Protein AF-A0AAN8WD17-F1 (afdb_monomer_lite)

Sequence (148 aa):
MPCSGIKPALLASPLAAAAPMDILKQTGACKVLGPAFYQQRIKVITFEFPPSIIYQRDAKGQLRYRYGWEVTLVEELAAIFNFTVAYIEPAPGEMWGVVLPNGSWDGIVGLLGTGEGDLSIANIFISSISGRRAYQEFTTQFALESRK

Foldseek 3Di:
DDDDDDDDDDDDDDDDDDDDDPDDDDDDDPPPPPPPLAEAEFEEEEDDDPPAWHFDADPVRDTDDIDHDQVVVVVVVCVVSVYHYDYDYFDPPQDCWDQDPVRAIGGPLNCQQVVVGDHYDYPDDDDCPSNSCNRDDDDPDPDDDDDD

Secondary structure (DSSP, 8-state):
---------------------------S------S--TT-EEEEE---BTTTBEEEE-TTS-EEEEESHHHHHHHHHHHHHT-EEEEE-PSTT-TT--B-TTS-B-HHHHHHHTTS-SEE-SS-----GGGGGGT------SS-----

Radius of gyration: 26.86 Å; chains: 1; bounding box: 76×75×46 Å

Structure (mmCIF, N/CA/C/O backbone):
data_AF-A0AAN8WD17-F1
#
_entry.id   AF-A0AAN8WD17-F1
#
loop_
_atom_site.group_PDB
_atom_site.id
_atom_site.type_symbol
_atom_site.label_atom_id
_atom_site.label_alt_id
_atom_site.label_comp_id
_atom_site.label_asym_id
_atom_site.label_entity_id
_atom_site.label_seq_id
_atom_site.pdbx_PDB_ins_code
_atom_site.Cartn_x
_atom_site.Cartn_y
_atom_site.Cartn_z
_atom_site.occupancy
_atom_site.B_iso_or_equiv
_atom_site.auth_seq_id
_atom_site.auth_comp_id
_atom_site.auth_asym_id
_atom_site.auth_atom_id
_atom_site.pdbx_PDB_model_num
ATOM 1 N N . MET A 1 1 ? -56.312 -60.764 13.238 1.00 31.52 1 MET A N 1
ATOM 2 C CA . MET A 1 1 ? -56.370 -60.608 14.709 1.00 31.52 1 MET A CA 1
ATOM 3 C C . MET A 1 1 ? -54.954 -60.729 15.252 1.00 31.52 1 MET A C 1
ATOM 5 O O . MET A 1 1 ? -54.272 -61.613 14.744 1.00 31.52 1 MET A O 1
ATOM 9 N N . PRO A 1 2 ? -54.520 -59.958 16.267 1.00 45.94 2 PRO A N 1
ATOM 10 C CA . PRO A 1 2 ? -55.102 -58.747 16.875 1.00 45.94 2 PRO A CA 1
ATOM 11 C C . PRO A 1 2 ? -54.163 -57.509 16.736 1.00 45.94 2 PRO A C 1
ATOM 13 O O . PRO A 1 2 ? -52.971 -57.673 16.515 1.00 45.94 2 PRO A O 1
ATOM 16 N N . CYS A 1 3 ? -54.717 -56.293 16.598 1.00 26.27 3 CYS A N 1
ATOM 17 C CA . CYS A 1 3 ? -54.778 -55.201 17.612 1.00 26.27 3 CYS A CA 1
ATOM 18 C C . CYS A 1 3 ? -53.465 -54.393 17.707 1.00 26.27 3 CYS A C 1
ATOM 20 O O . CYS A 1 3 ? -52.399 -54.973 17.627 1.00 26.27 3 CYS A O 1
ATOM 22 N N . SER A 1 4 ? -53.384 -53.076 17.892 1.00 39.47 4 SER A N 1
ATOM 23 C CA . SER A 1 4 ? -54.262 -51.972 18.336 1.00 39.47 4 SER A CA 1
ATOM 24 C C . SER A 1 4 ? -53.344 -50.725 18.277 1.00 39.47 4 SER A C 1
ATOM 26 O O . SER A 1 4 ? -52.171 -50.858 18.598 1.00 39.47 4 SER A O 1
ATOM 28 N N . GLY A 1 5 ? -53.702 -49.538 17.784 1.00 33.81 5 GLY A N 1
ATOM 29 C CA . GLY A 1 5 ? -54.702 -48.619 18.328 1.00 33.81 5 GLY A CA 1
ATOM 30 C C . GLY A 1 5 ? -54.061 -47.581 19.277 1.00 33.81 5 GLY A C 1
ATOM 31 O O . GLY A 1 5 ? -53.437 -47.994 20.245 1.00 33.81 5 GLY A O 1
ATOM 32 N N . ILE A 1 6 ? -54.361 -46.279 19.047 1.00 35.53 6 ILE A N 1
ATOM 33 C CA . ILE A 1 6 ? -54.504 -45.186 20.060 1.00 35.53 6 ILE A CA 1
ATOM 34 C C . ILE A 1 6 ? -53.169 -44.516 20.504 1.00 35.53 6 ILE A C 1
ATOM 36 O O . ILE A 1 6 ? -52.253 -45.220 20.889 1.00 35.53 6 ILE A O 1
ATOM 40 N N . LYS A 1 7 ? -52.929 -43.186 20.546 1.00 34.34 7 LYS A N 1
ATOM 41 C CA . LYS A 1 7 ? -53.687 -41.907 20.439 1.00 34.34 7 LYS A CA 1
ATOM 42 C C . LYS A 1 7 ? -52.683 -40.735 20.243 1.00 34.34 7 LYS A C 1
ATOM 44 O O . LYS A 1 7 ? -51.516 -40.902 20.587 1.00 34.34 7 LYS A O 1
ATOM 49 N N . PRO A 1 8 ? -53.128 -39.532 19.822 1.00 44.75 8 PRO A N 1
ATOM 50 C CA . PRO A 1 8 ? -52.355 -38.296 19.940 1.00 44.75 8 PRO A CA 1
ATOM 51 C C . PRO A 1 8 ? -52.511 -37.685 21.346 1.00 44.75 8 PRO A 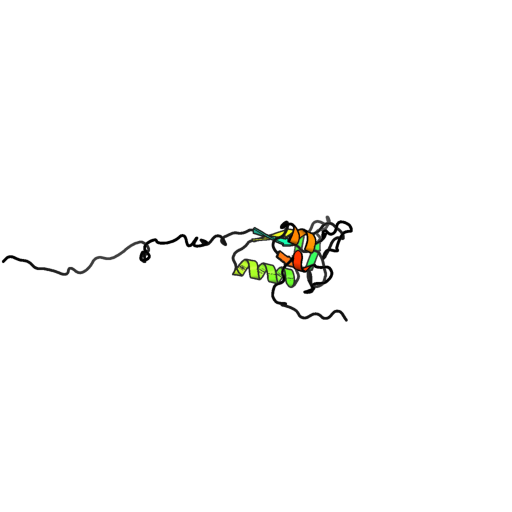C 1
ATOM 53 O O . PRO A 1 8 ? -53.606 -37.705 21.913 1.00 44.75 8 PRO A O 1
ATOM 56 N N . ALA A 1 9 ? -51.437 -37.116 21.896 1.00 39.00 9 ALA A N 1
ATOM 57 C CA . ALA A 1 9 ? -51.477 -36.312 23.116 1.00 39.00 9 ALA A CA 1
ATOM 58 C C . ALA A 1 9 ? -50.770 -34.969 22.885 1.00 39.00 9 ALA A C 1
ATOM 60 O O . ALA A 1 9 ? -49.634 -34.912 22.417 1.00 39.00 9 ALA A O 1
ATOM 61 N N . LEU A 1 10 ? -51.510 -33.906 23.185 1.00 34.31 10 LEU A N 1
ATOM 62 C CA . LEU A 1 10 ? -51.129 -32.499 23.157 1.00 34.31 10 LEU A CA 1
ATOM 63 C C . LEU A 1 10 ? -50.337 -32.115 24.430 1.00 34.31 10 LEU A C 1
ATOM 65 O O . LEU A 1 10 ? -50.668 -32.592 25.510 1.00 34.31 10 LEU A O 1
ATOM 69 N N . LEU A 1 11 ? -49.440 -31.130 24.265 1.00 35.41 11 LEU A N 1
ATOM 70 C CA . LEU A 1 11 ? -48.979 -30.096 25.222 1.00 35.41 11 LEU A CA 1
ATOM 71 C C . LEU A 1 11 ? -48.013 -30.450 26.376 1.00 35.41 11 LEU A C 1
ATOM 73 O O . LEU A 1 11 ? -48.428 -30.956 27.412 1.00 35.41 11 LEU A O 1
ATOM 77 N N . ALA A 1 12 ? -46.769 -29.955 26.255 1.00 31.88 12 ALA A N 1
ATOM 78 C CA . ALA A 1 12 ? -46.108 -29.062 27.229 1.00 31.88 12 ALA A CA 1
ATOM 79 C C . ALA A 1 12 ? -44.824 -28.431 26.617 1.00 31.88 12 ALA A C 1
ATOM 81 O O . ALA A 1 12 ? -43.937 -29.147 26.164 1.00 31.88 12 ALA A O 1
ATOM 82 N N . SER A 1 13 ? -44.744 -27.095 26.570 1.00 35.56 13 SER A N 1
ATOM 83 C CA . SER A 1 13 ? -43.563 -26.274 26.194 1.00 35.56 13 SER A CA 1
ATOM 84 C C . SER A 1 13 ? -42.535 -26.184 27.349 1.00 35.56 13 SER A C 1
ATOM 86 O O . SER A 1 13 ? -42.852 -26.667 28.435 1.00 35.56 13 SER A O 1
ATOM 88 N N . PRO A 1 14 ? -41.435 -25.396 27.270 1.00 52.84 14 PRO A N 1
ATOM 89 C CA . PRO A 1 14 ? -40.549 -24.995 26.164 1.00 52.84 14 PRO A CA 1
ATOM 90 C C . PRO A 1 14 ? -39.077 -25.404 26.467 1.00 52.84 14 PRO A C 1
ATOM 92 O O . PRO A 1 14 ? -38.805 -26.027 27.487 1.00 52.84 14 PRO A O 1
ATOM 95 N N . LEU A 1 15 ? -38.136 -24.945 25.628 1.00 32.88 15 LEU A N 1
ATOM 96 C CA . LEU A 1 15 ? -36.710 -24.683 25.913 1.00 32.88 15 LEU A CA 1
ATOM 97 C C . LEU A 1 15 ? -35.708 -25.553 25.132 1.00 32.88 15 LEU A C 1
ATOM 99 O O . LEU A 1 15 ? -35.645 -26.767 25.268 1.00 32.88 15 LEU A O 1
ATOM 103 N N . ALA A 1 16 ? -34.844 -24.818 24.429 1.00 32.78 16 ALA A N 1
ATOM 104 C CA . ALA A 1 16 ? -33.513 -25.178 23.960 1.00 32.78 16 ALA A CA 1
ATOM 105 C C . ALA A 1 16 ? -33.357 -25.992 22.661 1.00 32.78 16 ALA A C 1
ATOM 107 O O . ALA A 1 16 ? -33.915 -27.061 22.463 1.00 32.78 16 ALA A O 1
ATOM 108 N N . ALA A 1 17 ? -32.414 -25.460 21.877 1.00 34.88 17 ALA A N 1
ATOM 109 C CA . ALA A 1 17 ? -31.450 -26.173 21.049 1.00 34.88 17 ALA A CA 1
ATOM 110 C C . ALA A 1 17 ? -31.891 -26.643 19.650 1.00 34.88 17 ALA A C 1
ATOM 112 O O . ALA A 1 17 ? -32.522 -27.669 19.461 1.00 34.88 17 ALA A O 1
ATOM 113 N N . ALA A 1 18 ? -31.419 -25.856 18.678 1.00 39.31 18 ALA A N 1
ATOM 114 C CA . ALA A 1 18 ? -30.514 -26.282 17.610 1.00 39.31 18 ALA A CA 1
ATOM 115 C C . ALA A 1 18 ? -30.910 -27.464 16.696 1.00 39.31 18 ALA A C 1
ATOM 117 O O . ALA A 1 18 ? -30.886 -28.619 17.099 1.00 39.31 18 ALA A O 1
ATOM 118 N N . ALA A 1 19 ? -31.035 -27.100 15.410 1.00 42.50 19 ALA A N 1
ATOM 119 C CA . ALA A 1 19 ? -30.913 -27.899 14.183 1.00 42.50 19 ALA A CA 1
ATOM 120 C C . ALA A 1 19 ? -31.968 -28.998 13.941 1.00 42.50 19 ALA A C 1
ATOM 122 O O . ALA A 1 19 ? -32.349 -29.744 14.836 1.00 42.50 19 ALA A O 1
ATOM 123 N N . PRO A 1 20 ? -32.431 -29.127 12.684 1.00 44.81 20 PRO A N 1
ATOM 124 C CA . PRO A 1 20 ? -31.822 -30.184 11.871 1.00 44.81 20 PRO A CA 1
ATOM 125 C C . PRO A 1 20 ? -31.715 -29.828 10.380 1.00 44.81 20 PRO A C 1
ATOM 127 O O . PRO A 1 20 ? -32.574 -29.140 9.850 1.00 44.81 20 PRO A O 1
ATOM 130 N N . MET A 1 21 ? -30.697 -30.356 9.697 1.00 36.28 21 MET A N 1
ATOM 131 C CA . MET A 1 21 ? -30.831 -30.958 8.360 1.00 36.28 21 MET A CA 1
ATOM 132 C C . MET A 1 21 ? -29.559 -31.764 8.057 1.00 36.28 21 MET A C 1
ATOM 134 O O . MET A 1 21 ? -28.695 -31.349 7.291 1.00 36.28 21 MET A O 1
ATOM 138 N N . ASP A 1 22 ? -29.469 -32.946 8.669 1.00 42.34 22 ASP A N 1
ATOM 139 C CA . ASP A 1 22 ? -2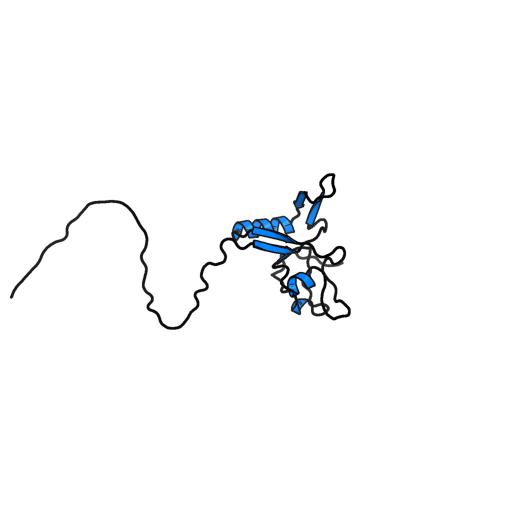8.620 -34.037 8.189 1.00 42.34 22 ASP A CA 1
ATOM 140 C C . ASP A 1 22 ? -29.392 -34.829 7.131 1.00 42.34 22 ASP A C 1
ATOM 142 O O . ASP A 1 22 ? -30.095 -35.790 7.439 1.00 42.34 22 ASP A O 1
ATOM 146 N N . ILE A 1 23 ? -29.265 -34.432 5.866 1.00 43.00 23 ILE A N 1
ATOM 147 C CA . ILE A 1 23 ? -29.449 -35.343 4.732 1.00 43.00 23 ILE A CA 1
ATOM 148 C C . ILE A 1 23 ? -28.444 -34.947 3.661 1.00 43.00 23 ILE A C 1
ATOM 150 O O . ILE A 1 23 ? -28.805 -34.218 2.753 1.00 43.00 23 ILE A O 1
ATOM 154 N N . LEU A 1 24 ? -27.214 -35.457 3.735 1.00 38.50 24 LEU A N 1
ATOM 155 C CA . LEU A 1 24 ? -26.476 -35.921 2.555 1.00 38.50 24 LEU A CA 1
ATOM 156 C C . LEU A 1 24 ? -25.483 -37.009 2.986 1.00 38.50 24 LEU A C 1
ATOM 158 O O . LEU A 1 24 ? -24.482 -36.759 3.654 1.00 38.50 24 LEU A O 1
ATOM 162 N N . LYS A 1 25 ? -25.799 -38.247 2.595 1.00 37.84 25 LYS A N 1
ATOM 163 C CA . LYS A 1 25 ? -24.913 -39.405 2.706 1.00 37.84 25 LYS A CA 1
ATOM 164 C C . LYS A 1 25 ? -23.664 -39.189 1.847 1.00 37.84 25 LYS A C 1
ATOM 166 O O . LYS A 1 25 ? -23.743 -38.755 0.703 1.00 37.84 25 LYS A O 1
ATOM 171 N N . GLN A 1 26 ? -22.534 -39.549 2.441 1.00 45.91 26 GLN A N 1
ATOM 172 C CA . GLN A 1 26 ? -21.191 -39.624 1.878 1.00 45.91 26 GLN A CA 1
ATOM 173 C C . GLN A 1 26 ? -21.137 -40.358 0.530 1.00 45.91 26 GLN A C 1
ATOM 175 O O . GLN A 1 26 ? -21.453 -41.542 0.485 1.00 45.91 26 GLN A O 1
ATOM 180 N N . THR A 1 27 ? -20.595 -39.709 -0.505 1.00 42.72 27 THR A N 1
ATOM 181 C CA . THR A 1 27 ? -19.746 -40.350 -1.529 1.00 42.72 27 THR A CA 1
ATOM 182 C C . THR A 1 27 ? -18.868 -39.300 -2.212 1.00 42.72 27 THR A C 1
ATOM 184 O O . THR A 1 27 ? -19.390 -38.359 -2.801 1.00 42.72 27 THR A O 1
ATOM 187 N N . GLY A 1 28 ? -17.548 -39.509 -2.180 1.00 37.59 28 GLY A N 1
ATOM 188 C CA . GLY A 1 28 ? -16.562 -38.792 -2.996 1.00 37.59 28 GLY A CA 1
ATOM 189 C C . GLY A 1 28 ? -16.094 -37.474 -2.383 1.00 37.59 28 GLY A C 1
ATOM 190 O O . GLY A 1 28 ? -16.876 -36.550 -2.213 1.00 37.59 28 GLY A O 1
ATOM 191 N N . ALA A 1 29 ? -14.809 -37.402 -2.039 1.00 47.03 29 ALA A N 1
ATOM 192 C CA . ALA A 1 29 ? -14.128 -36.272 -1.414 1.00 47.03 29 ALA A CA 1
ATOM 193 C C . ALA A 1 29 ? -14.349 -34.922 -2.133 1.00 47.03 29 ALA A C 1
ATOM 195 O O . ALA A 1 29 ? -13.505 -34.447 -2.887 1.00 47.03 29 ALA A O 1
ATOM 196 N N . CYS A 1 30 ? -15.461 -34.255 -1.835 1.00 37.16 30 CYS A N 1
ATOM 197 C CA . CYS A 1 30 ? -15.561 -32.812 -1.917 1.00 37.16 30 CYS A CA 1
ATOM 198 C C . CYS A 1 30 ? -14.964 -32.294 -0.612 1.00 37.16 30 CYS A C 1
ATOM 200 O O . CYS A 1 30 ? -15.576 -32.404 0.452 1.00 37.16 30 CYS A O 1
ATOM 202 N N . LYS A 1 31 ? -13.730 -31.788 -0.669 1.00 42.97 31 LYS A N 1
ATOM 203 C CA . LYS A 1 31 ? -13.199 -30.955 0.406 1.00 42.97 31 LYS A CA 1
ATOM 204 C C . LYS A 1 31 ? -14.075 -29.707 0.421 1.00 42.97 31 LYS A C 1
ATOM 206 O O . LYS A 1 31 ? -13.804 -28.756 -0.303 1.00 42.97 31 LYS A O 1
ATOM 211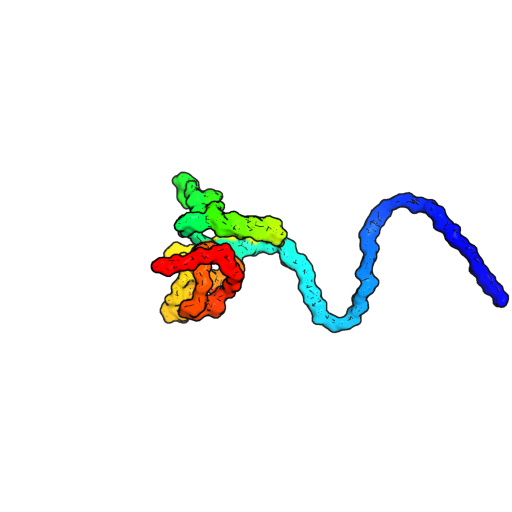 N N . VAL A 1 32 ? -15.161 -29.752 1.190 1.00 48.72 32 VAL A N 1
ATOM 212 C CA . VAL A 1 32 ? -15.905 -28.563 1.585 1.00 48.72 32 VAL A CA 1
ATOM 213 C C . VAL A 1 32 ? -14.857 -27.682 2.245 1.00 48.72 32 VAL A C 1
ATOM 215 O O . VAL A 1 32 ? -14.362 -28.003 3.326 1.00 48.72 32 VAL A O 1
ATOM 218 N N . LEU A 1 33 ? -14.409 -26.652 1.528 1.00 50.34 33 LEU A N 1
ATOM 219 C CA . LEU A 1 33 ? -13.601 -25.592 2.104 1.00 50.34 33 LEU A CA 1
ATOM 220 C C . LEU A 1 33 ? -14.48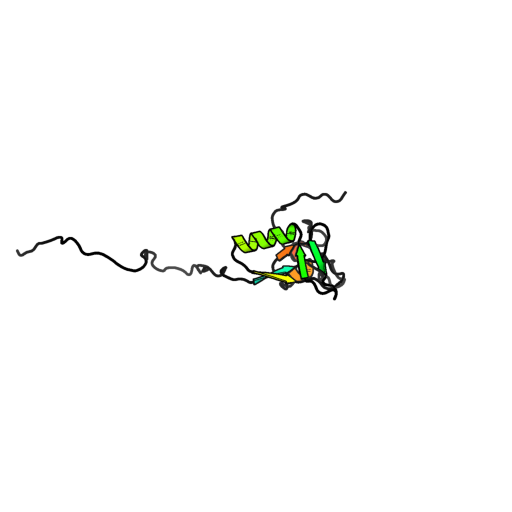9 -24.981 3.186 1.00 50.34 33 LEU A C 1
ATOM 222 O O . LEU A 1 33 ? -15.407 -24.220 2.894 1.00 50.34 33 LEU A O 1
ATOM 226 N N . GLY A 1 34 ? -14.296 -25.441 4.422 1.00 45.34 34 GLY A N 1
ATOM 227 C CA . GLY A 1 34 ? -14.986 -24.912 5.587 1.00 45.34 34 GLY A CA 1
ATOM 228 C C . GLY A 1 34 ? -14.733 -23.408 5.720 1.00 45.34 34 GLY A C 1
ATOM 229 O O . GLY A 1 34 ? -13.834 -22.868 5.067 1.00 45.34 34 GLY A O 1
ATOM 230 N N . PRO A 1 35 ? -15.505 -22.710 6.563 1.00 50.09 35 PRO A N 1
ATOM 231 C CA . PRO A 1 35 ? -15.419 -21.265 6.700 1.00 50.09 35 PRO A CA 1
ATOM 232 C C . PRO A 1 35 ? -14.127 -20.891 7.441 1.00 50.09 35 PRO A C 1
ATOM 234 O O . PRO A 1 35 ? -14.124 -20.693 8.649 1.00 50.09 35 PRO A O 1
ATOM 237 N N . ALA A 1 36 ? -13.010 -20.820 6.721 1.00 51.44 36 ALA A N 1
ATOM 238 C CA . ALA A 1 36 ? -11.704 -20.445 7.265 1.00 51.44 36 ALA A CA 1
ATOM 239 C C . ALA A 1 36 ? -11.374 -18.958 7.047 1.00 51.44 36 ALA A C 1
ATOM 241 O O . ALA A 1 36 ? -10.252 -18.539 7.295 1.00 51.44 36 ALA A O 1
ATOM 242 N N . PHE A 1 37 ? -12.341 -18.156 6.587 1.00 51.69 37 PHE A N 1
ATOM 243 C CA . PHE A 1 37 ? -12.168 -16.709 6.412 1.00 51.69 37 PHE A CA 1
ATOM 244 C C . PHE A 1 37 ? -12.422 -15.909 7.701 1.00 51.69 37 PHE A C 1
ATOM 246 O O . PHE A 1 37 ? -12.302 -14.688 7.715 1.00 51.69 37 PHE A O 1
ATOM 253 N N . TYR A 1 38 ? -12.785 -16.576 8.800 1.00 48.50 38 TYR A N 1
ATOM 254 C CA . TYR A 1 38 ? -13.012 -15.908 10.076 1.00 48.50 38 TYR A CA 1
ATOM 255 C C . TYR A 1 38 ? -11.661 -15.586 10.739 1.00 48.50 38 TYR A C 1
ATOM 257 O O . TYR A 1 38 ? -10.936 -16.492 11.139 1.00 48.50 38 TYR A O 1
ATOM 265 N N . GLN A 1 39 ? -11.350 -14.286 10.851 1.00 60.25 39 GLN A N 1
ATOM 266 C CA . GLN A 1 39 ? -10.167 -13.704 11.516 1.00 60.25 39 GLN A CA 1
ATOM 267 C C . GLN A 1 39 ? -8.811 -13.880 10.809 1.00 60.25 39 GLN A C 1
ATOM 269 O O . GLN A 1 39 ? -7.779 -14.042 11.462 1.00 60.25 39 GLN A O 1
ATOM 274 N N . GLN A 1 40 ? -8.763 -13.766 9.479 1.00 82.38 40 GLN A N 1
ATOM 275 C CA . GLN A 1 40 ? -7.474 -13.666 8.791 1.00 82.38 40 GLN A CA 1
ATOM 276 C C . GLN A 1 40 ? -6.874 -12.254 8.938 1.00 82.38 40 GLN A C 1
ATOM 278 O O . GLN A 1 40 ? -7.577 -11.241 8.883 1.00 82.38 40 GLN A O 1
ATOM 283 N N . ARG A 1 41 ? -5.558 -12.181 9.165 1.00 93.06 41 ARG A N 1
ATOM 284 C CA . ARG A 1 41 ? -4.793 -10.928 9.166 1.00 93.06 41 ARG A CA 1
ATOM 285 C C . ARG A 1 41 ? -4.172 -10.749 7.787 1.00 93.06 41 ARG A C 1
ATOM 287 O O . ARG A 1 41 ? -3.272 -11.501 7.434 1.00 93.06 41 ARG A O 1
ATOM 294 N N . ILE A 1 42 ? -4.672 -9.780 7.031 1.00 95.56 42 ILE A N 1
ATOM 295 C CA . ILE A 1 42 ? -4.252 -9.494 5.659 1.00 95.56 42 ILE A CA 1
ATOM 296 C C . ILE A 1 42 ? -3.132 -8.459 5.691 1.00 95.56 42 ILE A C 1
ATOM 298 O O . ILE A 1 42 ? -3.293 -7.367 6.247 1.00 95.56 42 ILE A O 1
ATOM 302 N N . LYS A 1 43 ? -1.986 -8.807 5.106 1.00 97.06 43 LYS A N 1
ATOM 303 C CA . LYS A 1 43 ? -0.833 -7.916 4.968 1.00 97.06 43 LYS A CA 1
ATOM 304 C C . LYS A 1 43 ? -1.039 -7.017 3.756 1.00 97.06 43 LYS A C 1
ATOM 306 O O . LYS A 1 43 ? -0.997 -7.482 2.618 1.00 97.06 43 LYS A O 1
ATOM 311 N N . VAL A 1 44 ? -1.264 -5.735 4.009 1.00 97.50 44 VAL A N 1
ATOM 312 C CA . VAL A 1 44 ? -1.507 -4.723 2.983 1.00 97.50 44 VAL A CA 1
ATOM 313 C C . VAL A 1 44 ? -0.232 -3.931 2.750 1.00 97.50 44 VAL A C 1
ATOM 315 O O . VAL A 1 44 ? 0.255 -3.251 3.653 1.00 97.50 44 VAL A O 1
ATOM 318 N N . ILE A 1 45 ? 0.310 -4.014 1.541 1.00 97.75 45 ILE A N 1
ATOM 319 C CA . ILE A 1 45 ? 1.491 -3.253 1.146 1.00 97.75 45 ILE A CA 1
ATOM 320 C C . ILE A 1 45 ? 1.051 -1.869 0.680 1.00 97.75 45 ILE A C 1
ATOM 322 O O . ILE A 1 45 ? 0.197 -1.745 -0.198 1.00 97.75 45 ILE A O 1
ATOM 326 N N . THR A 1 46 ? 1.649 -0.833 1.254 1.00 96.69 46 THR A N 1
ATOM 327 C CA . THR A 1 46 ? 1.382 0.562 0.896 1.00 96.69 46 THR A CA 1
ATOM 328 C C . THR A 1 46 ? 2.606 1.419 1.193 1.00 96.69 46 THR A C 1
ATOM 330 O O . THR A 1 46 ? 3.503 1.008 1.925 1.00 96.69 46 THR A O 1
ATOM 333 N N . PHE A 1 47 ? 2.644 2.630 0.653 1.00 96.00 47 PHE A N 1
ATOM 334 C CA . PHE A 1 47 ? 3.590 3.666 1.060 1.00 96.00 47 PHE A CA 1
ATOM 335 C C . PHE A 1 47 ? 2.914 5.041 1.015 1.00 96.00 47 PHE A C 1
ATOM 337 O O . PHE A 1 47 ? 1.787 5.176 0.539 1.00 96.00 47 PHE A O 1
ATOM 344 N N . GLU A 1 48 ? 3.584 6.057 1.553 1.00 95.19 48 GLU A N 1
ATOM 345 C CA . GLU A 1 48 ? 3.081 7.431 1.570 1.00 95.19 48 GLU A CA 1
ATOM 346 C C . GLU A 1 48 ? 3.061 8.021 0.151 1.00 95.19 48 GLU A C 1
ATOM 348 O O . GLU A 1 48 ? 4.107 8.206 -0.470 1.00 95.19 48 GLU A O 1
ATOM 353 N N . PHE A 1 49 ? 1.867 8.322 -0.363 1.00 94.81 49 PHE A N 1
ATOM 354 C CA . PHE A 1 49 ? 1.669 8.912 -1.686 1.00 94.81 49 PHE A CA 1
ATOM 355 C C . PHE A 1 49 ? 0.449 9.852 -1.698 1.00 94.81 49 PHE A C 1
ATOM 357 O O . PHE A 1 49 ? -0.669 9.436 -2.026 1.00 94.81 49 PHE A O 1
ATOM 364 N N . PRO A 1 50 ? 0.624 11.130 -1.315 1.00 93.31 50 PRO A N 1
ATOM 365 C CA . PRO A 1 50 ? -0.460 12.106 -1.331 1.00 93.31 50 PRO A CA 1
ATOM 366 C C . PRO A 1 50 ? -0.961 12.395 -2.761 1.00 93.31 50 PRO A C 1
ATOM 368 O O . PRO A 1 50 ? -0.144 12.502 -3.676 1.00 93.31 50 PRO A O 1
ATOM 371 N N . PRO A 1 51 ? -2.281 12.583 -2.974 1.00 90.81 51 PRO A N 1
ATOM 372 C CA . PRO A 1 51 ? -3.342 12.645 -1.963 1.00 90.81 51 PRO A CA 1
ATOM 373 C C . PRO A 1 51 ? -3.972 11.282 -1.615 1.00 90.81 51 PRO A C 1
ATOM 375 O O . PRO A 1 51 ? -4.905 11.247 -0.814 1.00 90.81 51 PRO A O 1
ATOM 378 N N . SER A 1 52 ? -3.517 10.176 -2.214 1.00 93.06 52 SER A N 1
ATOM 379 C CA . SER A 1 52 ? -4.170 8.868 -2.070 1.00 93.06 52 SER A CA 1
ATOM 380 C C . SER A 1 52 ? -3.945 8.221 -0.711 1.00 93.06 52 SER A C 1
ATOM 382 O O . SER A 1 52 ? -4.905 7.762 -0.092 1.00 93.06 52 SER A O 1
ATOM 384 N N . ILE A 1 53 ? -2.699 8.228 -0.236 1.00 96.06 53 ILE A N 1
ATOM 385 C CA . ILE A 1 53 ? -2.297 7.723 1.078 1.00 96.06 53 ILE A CA 1
ATOM 386 C C . ILE A 1 53 ? -1.406 8.769 1.738 1.00 96.06 53 ILE A C 1
ATOM 388 O O . ILE A 1 53 ? -0.362 9.145 1.208 1.00 96.06 53 ILE A O 1
ATOM 392 N N . ILE A 1 54 ? -1.813 9.233 2.911 1.00 96.00 54 ILE A N 1
ATOM 393 C CA . ILE A 1 54 ? -1.132 10.270 3.675 1.00 96.00 54 ILE A CA 1
ATOM 394 C C . ILE A 1 54 ? -0.819 9.725 5.062 1.00 96.00 54 ILE A C 1
ATOM 396 O O . ILE A 1 54 ? -1.639 9.054 5.698 1.00 96.00 54 ILE A O 1
ATOM 400 N N . TYR A 1 55 ? 0.391 9.996 5.536 1.00 95.50 55 TYR A N 1
ATOM 401 C CA . TYR A 1 55 ? 0.856 9.550 6.837 1.00 95.50 55 TYR A CA 1
ATOM 402 C C . TYR A 1 55 ? 0.900 10.728 7.799 1.00 95.50 55 TYR A C 1
ATOM 404 O O . TYR A 1 55 ? 1.562 11.731 7.539 1.00 95.50 55 TYR A O 1
ATOM 412 N N . GLN A 1 56 ? 0.252 10.604 8.958 1.00 95.25 56 GLN A N 1
ATOM 413 C CA . GLN A 1 56 ? 0.528 11.533 10.045 1.00 95.25 56 GLN A CA 1
ATOM 414 C C . GLN A 1 56 ? 1.680 11.031 10.907 1.00 95.25 56 GLN A C 1
ATOM 416 O O . GLN A 1 56 ? 1.589 10.026 11.619 1.00 95.25 56 GLN A O 1
ATOM 421 N N . ARG A 1 57 ? 2.740 11.832 10.840 1.00 94.69 57 ARG A N 1
ATOM 422 C CA . ARG A 1 57 ? 3.924 11.885 11.700 1.00 94.69 57 ARG A CA 1
ATOM 423 C C . ARG A 1 57 ? 3.599 12.247 13.153 1.00 94.69 57 ARG A C 1
ATOM 425 O O . ARG A 1 57 ? 2.927 13.261 13.329 1.00 94.69 57 ARG A O 1
ATOM 432 N N . ASP A 1 58 ? 4.086 11.561 14.186 1.00 94.88 58 ASP A N 1
ATOM 433 C CA . ASP A 1 58 ? 4.219 12.204 15.505 1.00 94.88 58 ASP A CA 1
ATOM 434 C C . ASP A 1 58 ? 5.446 13.147 15.547 1.00 94.88 58 ASP A C 1
ATOM 436 O O . ASP A 1 58 ? 6.225 13.228 14.595 1.00 94.88 58 ASP A O 1
ATOM 440 N N . ALA A 1 59 ? 5.649 13.864 16.659 1.00 94.19 59 ALA A N 1
ATOM 441 C CA . ALA A 1 59 ? 6.790 14.777 16.818 1.00 94.19 59 ALA A CA 1
ATOM 442 C C . ALA A 1 59 ? 8.167 14.075 16.798 1.00 94.19 59 ALA A C 1
ATOM 444 O O . ALA A 1 59 ? 9.188 14.733 16.626 1.00 94.19 59 ALA A O 1
ATOM 445 N N . LYS A 1 60 ? 8.206 12.750 16.982 1.00 94.50 60 LYS A N 1
ATOM 446 C CA . LYS A 1 60 ? 9.411 11.911 16.924 1.00 94.50 60 LYS A CA 1
ATOM 447 C C . LYS A 1 60 ? 9.595 11.261 15.545 1.00 94.50 60 LYS A C 1
ATOM 449 O O . LYS A 1 60 ? 10.501 10.447 15.377 1.00 94.50 60 LYS A O 1
ATOM 454 N N . GLY A 1 61 ? 8.736 11.584 14.576 1.00 90.00 61 GLY A N 1
ATOM 455 C CA . GLY A 1 61 ? 8.733 10.994 13.238 1.00 90.00 61 GLY A CA 1
ATOM 456 C C . GLY A 1 61 ? 8.143 9.581 13.170 1.00 90.00 61 GLY A C 1
ATOM 457 O O . GLY A 1 61 ? 8.204 8.952 12.114 1.00 90.00 61 GLY A O 1
ATOM 458 N N . GLN A 1 62 ? 7.560 9.071 14.258 1.00 92.19 62 GLN A N 1
ATOM 459 C CA . GLN A 1 62 ? 6.902 7.767 14.284 1.00 92.19 62 GLN A CA 1
ATOM 460 C C . GLN A 1 62 ? 5.514 7.863 13.673 1.00 92.19 62 GLN A C 1
ATOM 462 O O . GLN A 1 62 ? 4.760 8.797 13.949 1.00 92.19 62 GLN A O 1
ATOM 467 N N . LEU A 1 63 ? 5.173 6.884 12.840 1.00 92.50 63 LEU A N 1
ATOM 468 C CA . LEU A 1 63 ? 3.887 6.859 12.166 1.00 92.50 63 LEU A CA 1
ATOM 469 C C . LEU A 1 63 ? 2.749 6.677 13.173 1.00 92.50 63 LEU A C 1
ATOM 471 O O . LEU A 1 63 ? 2.651 5.638 13.824 1.00 92.50 63 LEU A O 1
ATOM 475 N N . ARG A 1 64 ? 1.876 7.681 13.264 1.00 92.94 64 ARG A N 1
ATOM 476 C CA . ARG A 1 64 ? 0.735 7.680 14.180 1.00 92.94 64 ARG A CA 1
ATOM 477 C C . ARG A 1 64 ? -0.529 7.155 13.520 1.00 92.94 64 ARG A C 1
ATOM 479 O O . ARG A 1 64 ? -1.216 6.323 14.103 1.00 92.94 64 ARG A O 1
ATOM 486 N N . TYR A 1 65 ? -0.846 7.654 12.328 1.00 92.44 65 TYR A N 1
ATOM 487 C CA . TYR A 1 65 ? -2.000 7.191 11.564 1.00 92.44 65 TYR A CA 1
ATOM 488 C C . TYR A 1 65 ? -1.764 7.286 10.060 1.00 92.44 65 TYR A C 1
ATOM 490 O O . TYR A 1 65 ? -1.007 8.134 9.586 1.00 92.44 65 TYR A O 1
ATOM 498 N N . ARG A 1 66 ? -2.434 6.401 9.320 1.00 95.19 66 ARG A N 1
ATOM 499 C CA . ARG A 1 66 ? -2.549 6.439 7.861 1.00 95.19 66 ARG A CA 1
ATOM 500 C C . ARG A 1 66 ? -3.970 6.858 7.526 1.00 95.19 66 ARG A C 1
ATOM 502 O O . ARG A 1 66 ? -4.899 6.433 8.201 1.00 95.19 66 ARG A O 1
ATOM 509 N N . TYR A 1 67 ? -4.130 7.703 6.525 1.00 95.31 67 TYR A N 1
ATOM 510 C CA . TYR A 1 67 ? -5.436 8.133 6.045 1.00 95.31 67 TYR A CA 1
ATOM 511 C C . TYR A 1 67 ? -5.363 8.428 4.553 1.00 95.31 67 TYR A C 1
ATOM 513 O O . TYR A 1 67 ? -4.280 8.519 3.9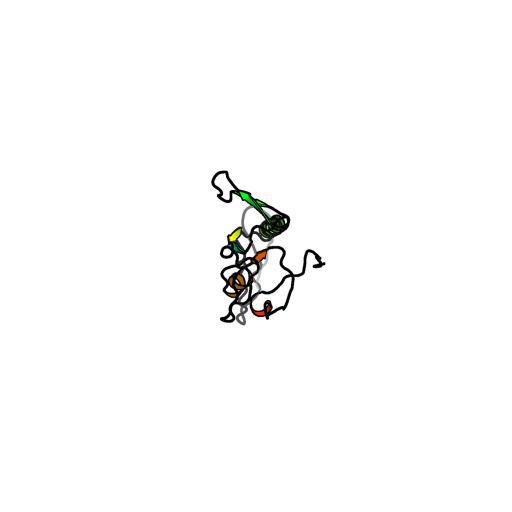81 1.00 95.31 67 TYR A O 1
ATOM 521 N N . GLY A 1 68 ? -6.521 8.570 3.925 1.00 94.88 68 GLY A N 1
ATOM 522 C CA . GLY A 1 68 ? -6.635 8.707 2.482 1.00 94.88 68 GLY A CA 1
ATOM 523 C C . GLY A 1 68 ? -7.666 7.729 1.944 1.00 94.88 68 GLY A C 1
ATOM 524 O O . GLY A 1 68 ? -8.083 6.802 2.637 1.00 94.88 68 GLY A O 1
ATOM 525 N N . TRP A 1 69 ? -8.122 7.963 0.721 1.00 94.31 69 TRP A N 1
ATOM 526 C CA . TRP A 1 69 ? -9.298 7.267 0.207 1.00 94.31 69 TRP A CA 1
ATOM 527 C C . TRP A 1 69 ? -9.030 5.774 -0.058 1.00 94.31 69 TRP A C 1
ATOM 529 O O . TRP A 1 69 ? -9.931 4.962 0.135 1.00 94.31 69 TRP A O 1
ATOM 539 N N . GLU A 1 70 ? -7.794 5.385 -0.405 1.00 95.25 70 GLU A N 1
ATOM 540 C CA . GLU A 1 70 ? -7.416 3.967 -0.540 1.00 95.25 70 GLU A CA 1
ATOM 541 C C . GLU A 1 70 ? -7.346 3.254 0.818 1.00 95.25 70 GLU A C 1
ATOM 543 O O . GLU A 1 70 ? -7.763 2.103 0.934 1.00 95.25 70 GLU A O 1
ATOM 548 N N . VAL A 1 71 ? -6.865 3.946 1.858 1.00 96.31 71 VAL A N 1
ATOM 549 C CA . VAL A 1 71 ? -6.821 3.420 3.233 1.00 96.31 71 VAL A CA 1
ATOM 550 C C . VAL A 1 71 ? -8.243 3.164 3.727 1.00 96.31 71 VAL A C 1
ATOM 552 O O . VAL A 1 71 ? -8.545 2.063 4.181 1.00 96.31 71 VAL A O 1
ATOM 555 N N . THR A 1 72 ? -9.137 4.142 3.545 1.00 95.56 72 THR A N 1
ATOM 556 C CA . THR A 1 72 ? -10.557 4.003 3.891 1.00 95.56 72 THR A CA 1
ATOM 557 C C . THR A 1 72 ? -11.209 2.855 3.125 1.00 95.56 72 THR A C 1
ATOM 559 O O . THR A 1 72 ? -11.916 2.057 3.725 1.00 95.56 72 THR A O 1
ATOM 562 N N . LEU A 1 73 ? -10.932 2.699 1.825 1.00 95.31 73 LEU A N 1
ATOM 563 C CA . LEU A 1 73 ? -11.465 1.581 1.041 1.00 95.31 73 LEU A CA 1
ATOM 564 C C . LEU A 1 73 ? -11.087 0.218 1.645 1.00 95.31 73 LEU A C 1
ATOM 566 O O . LEU A 1 73 ? -11.940 -0.658 1.766 1.00 95.31 73 LEU A O 1
ATOM 570 N N . VAL A 1 74 ? -9.826 0.031 2.039 1.00 96.06 74 VAL A N 1
ATOM 571 C CA . VAL A 1 74 ? -9.366 -1.226 2.649 1.00 96.06 74 VAL A CA 1
ATOM 572 C C . VAL A 1 74 ? -9.988 -1.449 4.026 1.00 96.06 74 VAL A C 1
ATOM 574 O O . VAL A 1 74 ? -10.342 -2.581 4.350 1.00 96.06 74 VAL A O 1
ATOM 577 N N . GLU A 1 75 ? -10.150 -0.398 4.824 1.00 95.56 75 GLU A N 1
ATOM 578 C CA . GLU A 1 75 ? -10.804 -0.475 6.134 1.00 95.56 75 GLU A CA 1
ATOM 579 C C . GLU A 1 75 ? -12.290 -0.851 6.018 1.00 95.56 75 GLU A C 1
ATOM 581 O O . GLU A 1 75 ? -12.764 -1.705 6.768 1.00 95.56 75 GLU A O 1
ATOM 586 N N . GLU A 1 76 ? -13.006 -0.308 5.032 1.00 96.38 76 GLU A N 1
ATOM 587 C CA . GLU A 1 76 ? -14.397 -0.687 4.748 1.00 96.38 76 GLU A CA 1
ATOM 588 C C . GLU A 1 76 ? -14.500 -2.142 4.270 1.00 96.38 76 GLU A C 1
ATOM 590 O O . GLU A 1 76 ? -15.357 -2.900 4.729 1.00 96.38 76 GLU A O 1
ATOM 595 N N . LEU A 1 77 ? -13.585 -2.585 3.399 1.00 94.88 77 LEU A N 1
ATOM 596 C CA . LEU A 1 77 ? -13.504 -3.994 3.002 1.00 94.88 77 LEU A CA 1
ATOM 597 C C . LEU A 1 77 ? -13.231 -4.893 4.215 1.00 94.88 77 LEU A C 1
ATOM 599 O O . LEU A 1 77 ? -13.862 -5.940 4.354 1.00 94.88 77 LEU A O 1
ATOM 603 N N . ALA A 1 78 ? -12.337 -4.479 5.112 1.00 95.19 78 ALA A N 1
ATOM 604 C CA . ALA A 1 78 ? -12.026 -5.206 6.336 1.00 95.19 78 ALA A CA 1
ATOM 605 C C . ALA A 1 78 ? -13.251 -5.339 7.251 1.00 95.19 78 ALA A C 1
ATOM 607 O O . ALA A 1 78 ? -13.492 -6.421 7.790 1.00 95.19 78 ALA A O 1
ATOM 608 N N . ALA A 1 79 ? -14.061 -4.283 7.369 1.00 94.56 79 ALA A N 1
ATOM 609 C CA . ALA A 1 79 ? -15.302 -4.294 8.136 1.00 94.56 79 ALA A CA 1
ATOM 610 C C . ALA A 1 79 ? -16.369 -5.213 7.514 1.00 94.56 79 ALA A C 1
ATOM 612 O O . ALA A 1 79 ? -16.996 -5.997 8.227 1.00 94.56 79 ALA A O 1
ATOM 613 N N . ILE A 1 80 ? -16.547 -5.163 6.190 1.00 95.19 80 ILE A N 1
ATOM 614 C CA . ILE A 1 80 ? -17.542 -5.972 5.465 1.00 95.19 80 ILE A CA 1
ATOM 615 C C . ILE A 1 80 ? -17.177 -7.461 5.492 1.00 95.19 80 ILE A C 1
ATOM 617 O O . ILE A 1 80 ? -18.035 -8.311 5.731 1.00 95.19 80 ILE A O 1
ATOM 621 N N . PHE A 1 81 ? -15.907 -7.785 5.247 1.00 92.81 81 PHE A N 1
ATOM 622 C CA . PHE A 1 81 ? -15.421 -9.164 5.149 1.00 92.81 81 PHE A CA 1
ATOM 623 C C . PHE A 1 81 ? -14.860 -9.716 6.468 1.00 92.81 81 PHE A C 1
ATOM 625 O O . PHE A 1 81 ? -14.430 -10.867 6.510 1.00 92.81 81 PHE A O 1
ATOM 632 N N . ASN A 1 82 ? -14.898 -8.927 7.547 1.00 92.62 82 ASN A N 1
ATOM 633 C CA . ASN A 1 82 ? -14.478 -9.298 8.899 1.00 92.62 82 ASN A CA 1
ATOM 634 C C . ASN A 1 82 ? -13.027 -9.826 8.985 1.00 92.62 82 ASN A C 1
ATOM 636 O O . ASN A 1 82 ? -12.756 -10.865 9.599 1.00 92.62 82 ASN A O 1
ATOM 640 N N . PHE A 1 83 ? -12.087 -9.105 8.366 1.00 94.00 83 PHE A N 1
ATOM 641 C CA . PHE A 1 83 ? -10.647 -9.369 8.473 1.00 94.00 83 PHE A CA 1
ATOM 642 C C . PHE A 1 83 ? -9.909 -8.210 9.150 1.00 94.00 83 PHE A C 1
ATOM 644 O O . PHE A 1 83 ? -10.440 -7.116 9.313 1.00 94.00 83 PHE A O 1
ATOM 651 N N . THR A 1 84 ? -8.664 -8.450 9.565 1.00 95.00 84 THR A N 1
ATOM 652 C CA . THR A 1 84 ? -7.808 -7.404 10.151 1.00 95.00 84 THR A CA 1
ATOM 653 C C . THR A 1 84 ? -6.696 -7.013 9.192 1.00 95.00 84 THR A C 1
ATOM 655 O O . THR A 1 84 ? -6.181 -7.852 8.455 1.00 95.00 84 THR A O 1
ATOM 658 N N . VAL A 1 85 ? -6.310 -5.738 9.210 1.00 95.50 85 VAL A N 1
ATOM 659 C CA . VAL A 1 85 ? -5.311 -5.183 8.292 1.00 95.50 85 VAL A CA 1
ATOM 660 C C . VAL A 1 85 ? -3.969 -5.033 9.000 1.00 95.50 85 VAL A C 1
ATOM 662 O O . VAL A 1 85 ? -3.884 -4.518 10.115 1.00 95.50 85 VAL A O 1
ATOM 665 N N . ALA A 1 86 ? -2.899 -5.469 8.343 1.00 95.94 86 ALA A N 1
ATOM 666 C CA . ALA A 1 86 ? -1.526 -5.232 8.759 1.00 95.94 86 ALA A CA 1
ATOM 667 C C . ALA A 1 86 ? -0.777 -4.506 7.647 1.00 95.94 86 ALA A C 1
ATOM 669 O O . ALA A 1 86 ? -0.485 -5.099 6.616 1.00 95.94 86 ALA A O 1
ATOM 670 N N . TYR A 1 87 ? -0.454 -3.234 7.853 1.00 95.94 87 TYR A N 1
ATOM 671 C CA . TYR A 1 87 ? 0.285 -2.478 6.850 1.00 95.94 87 TYR A CA 1
ATOM 672 C C . TYR A 1 87 ? 1.770 -2.833 6.863 1.00 95.94 87 TYR A C 1
ATOM 674 O O . TYR A 1 87 ? 2.398 -2.838 7.925 1.00 95.94 87 TYR A O 1
ATOM 682 N N . ILE A 1 88 ? 2.318 -3.078 5.679 1.00 96.06 88 ILE A N 1
ATOM 683 C CA . ILE A 1 88 ? 3.750 -3.233 5.427 1.00 96.06 88 ILE A CA 1
ATOM 684 C C . ILE A 1 88 ? 4.182 -2.244 4.348 1.00 96.06 88 ILE A C 1
ATOM 686 O O . ILE A 1 88 ? 3.382 -1.845 3.502 1.00 96.06 88 ILE A O 1
ATOM 690 N N . GLU A 1 89 ? 5.441 -1.829 4.397 1.00 95.81 89 GLU A N 1
ATOM 691 C CA . GLU A 1 89 ? 6.005 -0.873 3.446 1.00 95.81 89 GLU A CA 1
ATOM 692 C C . GLU A 1 89 ? 7.163 -1.539 2.706 1.00 95.81 89 GLU A C 1
ATOM 694 O O . GLU A 1 89 ? 7.920 -2.287 3.334 1.00 95.81 89 GLU A O 1
ATOM 699 N N . PRO A 1 90 ? 7.321 -1.286 1.396 1.00 96.62 90 PRO A N 1
ATOM 700 C CA . PRO A 1 90 ? 8.540 -1.652 0.691 1.00 96.62 90 PRO A CA 1
ATOM 701 C C . PRO A 1 90 ? 9.769 -0.975 1.296 1.00 96.62 90 PRO A C 1
ATOM 703 O O . PRO A 1 90 ? 9.648 0.001 2.046 1.00 96.62 90 PRO A O 1
ATOM 706 N N . ALA A 1 91 ? 10.966 -1.452 0.943 1.00 95.38 91 ALA A N 1
ATOM 707 C CA . ALA A 1 91 ? 12.171 -0.785 1.408 1.00 95.38 91 ALA A CA 1
ATOM 708 C C . ALA A 1 91 ? 12.212 0.671 0.889 1.00 95.38 91 ALA A C 1
ATOM 710 O O . ALA A 1 91 ? 11.645 0.980 -0.170 1.00 95.38 91 ALA A O 1
ATOM 711 N N . PRO A 1 92 ? 12.857 1.597 1.623 1.00 92.12 92 PRO A N 1
ATOM 712 C CA . PRO A 1 92 ? 12.903 3.001 1.233 1.00 92.12 92 PRO A CA 1
ATOM 713 C C . PRO A 1 92 ? 13.407 3.185 -0.205 1.00 92.12 92 PRO A C 1
ATOM 715 O O . PRO A 1 92 ? 14.530 2.812 -0.528 1.00 92.12 92 PRO A O 1
ATOM 718 N N . GLY A 1 93 ? 12.574 3.788 -1.057 1.00 91.81 93 GLY A N 1
ATOM 719 C CA . GLY A 1 93 ? 12.877 4.042 -2.470 1.00 91.81 93 GLY A CA 1
ATOM 720 C C . GLY A 1 93 ? 12.312 3.018 -3.462 1.00 91.81 93 GLY A C 1
ATOM 721 O O . GLY A 1 93 ? 12.203 3.347 -4.639 1.00 91.81 93 GLY A O 1
ATOM 722 N N . GLU A 1 94 ? 11.873 1.838 -3.014 1.00 93.38 94 GLU A N 1
ATOM 723 C CA . GLU A 1 94 ? 11.419 0.760 -3.910 1.00 93.38 94 GLU A CA 1
ATOM 724 C C . GLU A 1 94 ? 9.945 0.900 -4.359 1.00 93.38 94 GLU A C 1
ATOM 726 O O . GLU A 1 94 ? 9.540 0.300 -5.351 1.00 93.38 94 GLU A O 1
ATOM 731 N N . MET A 1 95 ? 9.139 1.740 -3.687 1.00 94.81 95 MET A N 1
ATOM 732 C CA . MET A 1 95 ? 7.778 2.183 -4.078 1.00 94.81 95 MET A CA 1
ATOM 733 C C . MET A 1 95 ? 6.937 1.119 -4.836 1.00 94.81 95 MET A C 1
ATOM 735 O O . MET A 1 95 ? 6.658 0.048 -4.299 1.00 94.81 95 MET A O 1
ATOM 739 N N . TRP A 1 96 ? 6.501 1.392 -6.078 1.00 94.56 96 TRP A N 1
ATOM 740 C CA . TRP A 1 96 ? 5.695 0.467 -6.898 1.00 94.56 96 TRP A CA 1
ATOM 741 C C . TRP A 1 96 ? 6.465 -0.750 -7.418 1.00 94.56 96 TRP A C 1
ATOM 743 O O . TRP A 1 96 ? 5.833 -1.687 -7.897 1.00 94.56 96 TRP A O 1
ATOM 753 N N . GLY A 1 97 ? 7.792 -0.726 -7.387 1.00 94.19 97 GLY A N 1
ATOM 754 C CA . GLY A 1 97 ? 8.642 -1.777 -7.923 1.00 94.19 97 GLY A CA 1
ATOM 755 C C . GLY A 1 97 ? 9.107 -1.555 -9.363 1.00 94.19 97 GLY A C 1
ATOM 756 O O . GLY A 1 97 ? 8.341 -1.134 -10.244 1.00 94.19 97 GLY A O 1
ATOM 757 N N . VAL A 1 98 ? 10.367 -1.904 -9.597 1.00 94.19 98 VAL A N 1
ATOM 758 C CA . VAL A 1 98 ? 11.084 -1.978 -10.867 1.00 94.19 98 VAL A CA 1
ATOM 759 C C . VAL A 1 98 ? 11.683 -3.376 -11.049 1.00 94.19 98 VAL A C 1
ATOM 761 O O . VAL A 1 98 ? 11.866 -4.136 -10.100 1.00 94.19 98 VAL A O 1
ATOM 764 N N . VAL A 1 99 ? 11.985 -3.732 -12.298 1.00 94.88 99 VAL A N 1
ATOM 765 C CA . VAL A 1 99 ? 12.723 -4.968 -12.582 1.00 94.88 99 VAL A CA 1
ATOM 766 C C . VAL A 1 99 ? 14.196 -4.732 -12.280 1.00 94.88 99 VAL A C 1
ATOM 768 O O . VAL A 1 99 ? 14.813 -3.822 -12.837 1.00 94.88 99 VAL A O 1
ATOM 771 N N . LEU A 1 100 ? 14.758 -5.569 -11.421 1.00 93.81 100 LEU A N 1
ATOM 772 C CA . LEU A 1 100 ? 16.170 -5.570 -11.077 1.00 93.81 100 LEU A CA 1
ATOM 773 C C . LEU A 1 100 ? 17.002 -6.301 -12.153 1.00 93.81 100 LEU A C 1
ATOM 775 O O . LEU A 1 100 ? 16.468 -7.117 -12.908 1.00 93.81 100 LEU A O 1
ATOM 779 N N . PRO A 1 101 ? 18.332 -6.085 -12.224 1.00 94.69 101 PRO A N 1
ATOM 780 C CA . PRO A 1 101 ? 19.192 -6.735 -13.224 1.00 94.69 101 PRO A CA 1
ATOM 781 C C . PRO A 1 101 ? 19.200 -8.271 -13.170 1.00 94.69 101 PRO A C 1
ATOM 783 O O . PRO A 1 101 ? 19.514 -8.925 -14.159 1.00 94.69 101 PRO A O 1
ATOM 786 N N . ASN A 1 102 ? 18.857 -8.850 -12.018 1.00 93.12 102 ASN A N 1
ATOM 787 C CA . ASN A 1 102 ? 18.714 -10.295 -11.820 1.00 93.12 102 ASN A CA 1
ATOM 788 C C . ASN A 1 102 ? 17.357 -10.846 -12.321 1.00 93.12 102 ASN A C 1
ATOM 790 O O . ASN A 1 102 ? 17.114 -12.044 -12.203 1.00 93.12 102 ASN A O 1
ATOM 794 N N . GLY A 1 103 ? 16.472 -9.990 -12.844 1.00 90.88 103 GLY A N 1
ATOM 795 C CA . GLY A 1 103 ? 15.133 -10.342 -13.313 1.00 90.88 103 GLY A CA 1
ATOM 796 C C . GLY A 1 103 ? 14.063 -10.429 -12.220 1.00 90.88 103 GLY A C 1
ATOM 797 O O . GLY A 1 103 ? 12.906 -10.686 -12.547 1.00 90.88 103 GLY A O 1
ATOM 798 N N . SER A 1 104 ? 14.403 -10.217 -10.943 1.00 92.38 104 SER A N 1
ATOM 799 C CA . SER A 1 104 ? 13.408 -10.117 -9.871 1.00 92.38 104 SER A CA 1
ATOM 800 C C . SER A 1 104 ? 12.801 -8.714 -9.804 1.00 92.38 104 SER A C 1
ATOM 802 O O . SER A 1 104 ? 13.307 -7.772 -10.412 1.00 92.38 104 SER A O 1
ATOM 804 N N . TRP A 1 105 ? 11.719 -8.572 -9.045 1.00 95.06 105 TRP A N 1
ATOM 805 C CA . TRP A 1 105 ? 11.100 -7.281 -8.755 1.00 95.06 105 TRP A CA 1
ATOM 806 C C . TRP A 1 105 ? 11.392 -6.858 -7.321 1.00 95.06 105 TRP A C 1
ATOM 808 O O . TRP A 1 105 ? 11.438 -7.707 -6.431 1.00 95.06 105 TRP A O 1
ATOM 818 N N . ASP A 1 106 ? 11.556 -5.558 -7.111 1.00 95.62 106 ASP A N 1
ATOM 819 C CA . ASP A 1 106 ? 11.509 -4.926 -5.793 1.00 95.62 106 ASP A CA 1
ATOM 820 C C . ASP A 1 106 ? 10.134 -4.267 -5.558 1.00 95.62 106 ASP A C 1
ATOM 822 O O . ASP A 1 106 ? 9.180 -4.455 -6.331 1.00 95.62 106 ASP A O 1
ATOM 826 N N . GLY A 1 107 ? 10.003 -3.508 -4.469 1.00 96.31 107 GLY A N 1
ATOM 827 C CA . GLY A 1 107 ? 8.821 -2.688 -4.232 1.00 96.31 107 GLY A CA 1
ATOM 828 C C . GLY A 1 107 ? 7.560 -3.506 -3.957 1.00 96.31 107 GLY A C 1
ATOM 829 O O . GLY A 1 107 ? 7.606 -4.656 -3.517 1.00 96.31 107 GLY A O 1
ATOM 830 N N . ILE A 1 108 ? 6.400 -2.920 -4.262 1.00 96.56 108 ILE A N 1
ATOM 831 C CA . ILE A 1 108 ? 5.106 -3.615 -4.161 1.00 96.56 108 ILE A CA 1
ATOM 832 C C . ILE A 1 108 ? 5.077 -4.893 -5.005 1.00 96.56 108 ILE A C 1
ATOM 834 O O . ILE A 1 108 ? 4.610 -5.924 -4.525 1.00 96.56 108 ILE A O 1
ATOM 838 N N . VAL A 1 109 ? 5.562 -4.837 -6.250 1.00 96.12 109 VAL A N 1
ATOM 839 C CA . VAL A 1 109 ? 5.510 -5.994 -7.161 1.00 96.12 109 VAL A CA 1
ATOM 840 C C . VAL A 1 109 ? 6.352 -7.145 -6.614 1.00 96.12 109 VAL A C 1
ATOM 842 O O . VAL A 1 109 ? 5.910 -8.291 -6.654 1.00 96.12 109 VAL A O 1
ATOM 845 N N . GLY A 1 110 ? 7.535 -6.842 -6.072 1.00 95.81 110 GLY A N 1
ATOM 846 C CA . GLY A 1 110 ? 8.394 -7.818 -5.411 1.00 95.81 110 GLY A CA 1
ATOM 847 C C . GLY A 1 110 ? 7.706 -8.467 -4.215 1.00 95.81 110 GLY A C 1
ATOM 848 O O . GLY A 1 110 ? 7.572 -9.687 -4.181 1.00 95.81 110 GLY A O 1
ATOM 849 N N . LEU A 1 111 ? 7.192 -7.654 -3.286 1.00 96.88 111 LEU A N 1
ATOM 850 C CA . LEU A 1 111 ? 6.542 -8.140 -2.064 1.00 96.88 111 LEU A CA 1
ATOM 851 C C . LEU A 1 111 ? 5.274 -8.967 -2.332 1.00 96.88 111 LEU A C 1
ATOM 853 O O . LEU A 1 111 ? 4.993 -9.913 -1.596 1.00 96.88 111 LEU A O 1
ATOM 857 N N . LEU A 1 112 ? 4.504 -8.635 -3.372 1.00 96.00 112 LEU A N 1
ATOM 858 C CA . LEU A 1 112 ? 3.372 -9.461 -3.804 1.00 96.00 112 LEU A CA 1
ATOM 859 C C . LEU A 1 112 ? 3.847 -10.771 -4.435 1.00 96.00 112 LEU A C 1
ATOM 861 O O . LEU A 1 112 ? 3.357 -11.841 -4.081 1.00 96.00 112 LEU A O 1
ATOM 865 N N . GLY A 1 113 ? 4.834 -10.699 -5.329 1.00 94.94 113 GLY A N 1
ATOM 866 C CA . GLY A 1 113 ? 5.356 -11.862 -6.040 1.00 94.94 113 GLY A CA 1
ATOM 867 C C . GLY A 1 113 ? 6.032 -12.892 -5.133 1.00 94.94 113 GLY A C 1
ATOM 868 O O . GLY A 1 113 ? 5.999 -14.083 -5.439 1.00 94.94 113 GLY A O 1
ATOM 869 N N . THR A 1 114 ? 6.618 -12.465 -4.011 1.00 94.88 114 THR A N 1
ATOM 870 C CA . THR A 1 114 ? 7.204 -13.363 -3.001 1.00 94.88 114 THR A CA 1
ATOM 871 C C . THR A 1 114 ? 6.202 -13.841 -1.944 1.00 94.88 114 THR A C 1
ATOM 873 O O . THR A 1 114 ? 6.540 -14.710 -1.140 1.00 94.88 114 THR A O 1
ATOM 876 N N . GLY A 1 115 ? 4.967 -13.320 -1.936 1.00 94.38 115 GLY A N 1
ATOM 877 C CA . GLY A 1 115 ? 3.953 -13.619 -0.915 1.00 94.38 115 GLY A CA 1
ATOM 878 C C . GLY A 1 115 ? 4.207 -12.938 0.439 1.00 94.38 115 GLY A C 1
ATOM 879 O O . GLY A 1 115 ? 3.604 -13.288 1.463 1.00 94.38 115 GLY A O 1
ATOM 880 N N . GLU A 1 116 ? 5.108 -11.956 0.482 1.00 95.69 116 GLU A N 1
ATOM 881 C CA . GLU A 1 116 ? 5.365 -11.154 1.676 1.00 95.69 116 GLU A CA 1
ATOM 882 C C . GLU A 1 116 ? 4.204 -10.209 1.998 1.00 95.69 116 GLU A C 1
ATOM 884 O O . GLU A 1 116 ? 3.944 -9.969 3.180 1.00 95.69 116 GLU A O 1
ATOM 889 N N . GLY A 1 117 ? 3.432 -9.779 0.999 1.00 95.38 117 GLY A N 1
ATOM 890 C CA . GLY A 1 117 ? 2.124 -9.150 1.182 1.00 95.38 117 GLY A CA 1
ATOM 891 C C . GLY A 1 117 ? 1.006 -9.871 0.437 1.00 95.38 117 GLY A C 1
ATOM 892 O O . GLY A 1 117 ? 1.250 -10.599 -0.520 1.00 95.38 117 GLY A O 1
ATOM 893 N N . ASP A 1 118 ? -0.224 -9.651 0.894 1.00 95.25 118 ASP A N 1
ATOM 894 C CA . ASP A 1 118 ? -1.419 -10.333 0.387 1.00 95.25 118 ASP A CA 1
ATOM 895 C C . ASP A 1 118 ? -2.262 -9.416 -0.519 1.00 95.25 118 ASP A C 1
ATOM 897 O O . ASP A 1 118 ? -2.939 -9.875 -1.436 1.00 95.25 118 ASP A O 1
ATOM 901 N N . LEU A 1 119 ? -2.234 -8.108 -0.252 1.00 95.50 119 LEU A N 1
ATOM 902 C CA . LEU A 1 119 ? -2.966 -7.070 -0.977 1.00 95.50 119 LEU A CA 1
ATOM 903 C C . LEU A 1 119 ? -2.095 -5.813 -1.060 1.00 95.50 119 LEU A C 1
ATOM 905 O O . LEU A 1 119 ? -1.278 -5.571 -0.174 1.00 95.50 119 LEU A O 1
ATOM 909 N N . SER A 1 120 ? -2.276 -4.983 -2.084 1.00 96.12 120 SER A N 1
ATOM 910 C CA . SER A 1 120 ? -1.615 -3.680 -2.156 1.00 96.12 120 SER A CA 1
ATOM 911 C C . SER A 1 120 ? -2.570 -2.558 -2.548 1.00 96.12 120 SER A C 1
ATOM 913 O O . SER A 1 120 ? -3.518 -2.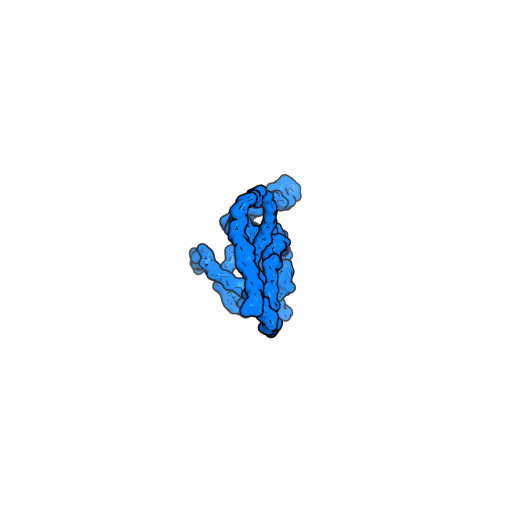757 -3.308 1.00 96.12 120 SER A O 1
ATOM 915 N N . ILE A 1 121 ? -2.293 -1.373 -2.006 1.00 96.06 121 ILE A N 1
ATOM 916 C CA . ILE A 1 121 ? -2.907 -0.093 -2.368 1.00 96.06 121 ILE A CA 1
ATOM 917 C C . ILE A 1 121 ? -1.798 0.958 -2.432 1.00 96.06 121 ILE A C 1
ATOM 919 O O . ILE A 1 121 ? -0.934 0.960 -1.560 1.00 96.06 121 ILE A O 1
ATOM 923 N N . ALA A 1 122 ? -1.763 1.784 -3.480 1.00 94.50 122 ALA A N 1
ATOM 924 C CA . ALA A 1 122 ? -0.726 2.813 -3.685 1.00 94.50 122 ALA A CA 1
ATOM 925 C C . ALA A 1 122 ? -0.902 3.563 -5.020 1.00 94.50 122 ALA A C 1
ATOM 927 O O . ALA A 1 122 ? 0.082 3.786 -5.726 1.00 94.50 122 ALA A O 1
ATOM 928 N N . ASN A 1 123 ? -2.127 3.885 -5.441 1.00 93.38 123 ASN A N 1
ATOM 929 C CA . ASN A 1 123 ? -2.403 4.403 -6.787 1.00 93.38 123 ASN A CA 1
ATOM 930 C C . ASN A 1 123 ? -1.724 3.540 -7.876 1.00 93.38 123 ASN A C 1
ATOM 932 O O . ASN A 1 123 ? -0.782 3.944 -8.568 1.00 93.38 123 ASN A O 1
ATOM 936 N N . ILE A 1 124 ? -2.139 2.275 -7.951 1.00 91.56 124 ILE A N 1
ATOM 937 C CA . ILE A 1 124 ? -1.507 1.294 -8.830 1.00 91.56 124 ILE A CA 1
ATOM 938 C C . ILE A 1 124 ? -2.246 1.248 -10.166 1.00 91.56 124 ILE A C 1
ATOM 940 O O . ILE A 1 124 ? -3.407 0.854 -10.246 1.00 91.56 124 ILE A O 1
ATOM 944 N N . PHE A 1 125 ? -1.529 1.561 -11.245 1.00 91.44 125 PHE A N 1
ATOM 945 C CA . PHE A 1 125 ? -2.038 1.394 -12.603 1.00 91.44 125 PHE A CA 1
ATOM 946 C C . PHE A 1 125 ? -2.002 -0.072 -13.043 1.00 91.44 125 PHE A C 1
ATOM 948 O O . PHE A 1 125 ? -0.974 -0.751 -12.924 1.00 91.44 125 PHE A O 1
ATOM 955 N N . ILE A 1 126 ? -3.104 -0.531 -13.643 1.00 90.94 126 ILE A N 1
ATOM 956 C CA . ILE A 1 126 ? -3.170 -1.837 -14.301 1.00 90.94 126 ILE A CA 1
ATOM 957 C C . ILE A 1 126 ? -2.240 -1.805 -15.512 1.00 90.94 126 ILE A C 1
ATOM 959 O O . ILE A 1 126 ? -2.440 -1.045 -16.457 1.00 90.94 126 ILE A O 1
ATOM 963 N N . SER A 1 127 ? -1.200 -2.632 -15.478 1.00 88.44 127 SER A N 1
ATOM 964 C CA . SER A 1 127 ? -0.180 -2.656 -16.518 1.00 88.44 127 SER A CA 1
ATOM 965 C C . SER A 1 127 ? 0.456 -4.033 -16.639 1.00 88.44 127 SER A C 1
ATOM 967 O O . SER A 1 127 ? 0.723 -4.702 -15.641 1.00 88.44 127 SER A O 1
ATOM 969 N N . SER A 1 128 ? 0.727 -4.439 -17.878 1.00 87.31 128 SER A N 1
ATOM 970 C CA . SER A 1 128 ? 1.517 -5.627 -18.210 1.00 87.31 128 SER A CA 1
ATOM 971 C C . SER A 1 128 ? 2.970 -5.296 -18.570 1.00 87.31 128 SER A C 1
ATOM 973 O O . SER A 1 128 ? 3.695 -6.181 -19.025 1.00 87.31 128 SER A O 1
ATOM 975 N N . ILE A 1 129 ? 3.401 -4.038 -18.400 1.00 83.81 129 ILE A N 1
ATOM 976 C CA . ILE A 1 129 ? 4.767 -3.595 -18.714 1.00 83.81 129 ILE A CA 1
ATOM 977 C C . ILE A 1 129 ? 5.780 -4.472 -17.970 1.00 83.81 129 ILE A C 1
ATOM 979 O O . ILE A 1 129 ? 5.597 -4.802 -16.796 1.00 83.81 129 ILE A O 1
ATOM 983 N N . SER A 1 130 ? 6.836 -4.865 -18.684 1.00 84.25 130 SER A N 1
ATOM 984 C CA . SER A 1 130 ? 7.952 -5.664 -18.163 1.00 84.25 130 SER A CA 1
ATOM 985 C C . SER A 1 130 ? 7.544 -6.984 -17.491 1.00 84.25 130 SER A C 1
ATOM 987 O O . SER A 1 130 ? 8.266 -7.488 -16.640 1.00 84.25 130 SER A O 1
ATOM 989 N N . GLY A 1 131 ? 6.385 -7.554 -17.843 1.00 86.94 131 GLY A N 1
ATOM 990 C CA . GLY A 1 131 ? 5.931 -8.829 -17.279 1.00 86.94 131 GLY A CA 1
ATOM 991 C C . GLY A 1 131 ? 5.367 -8.736 -15.858 1.00 86.94 131 GLY A C 1
ATOM 992 O O . GLY A 1 131 ? 5.227 -9.763 -15.204 1.00 86.94 131 GLY A O 1
ATOM 993 N N . ARG A 1 132 ? 4.989 -7.538 -15.381 1.00 90.25 132 ARG A N 1
ATOM 994 C CA . ARG A 1 132 ? 4.444 -7.306 -14.025 1.00 90.25 132 ARG A CA 1
ATOM 995 C C . ARG A 1 132 ? 3.310 -8.264 -13.627 1.00 90.25 132 ARG A C 1
ATOM 997 O O . ARG A 1 132 ? 3.238 -8.686 -12.478 1.00 90.25 132 ARG A O 1
ATOM 1004 N N . ARG A 1 133 ? 2.461 -8.655 -14.583 1.00 91.25 133 ARG A N 1
ATOM 1005 C CA . ARG A 1 133 ? 1.359 -9.614 -14.371 1.00 91.25 133 ARG A CA 1
ATOM 1006 C C . ARG A 1 133 ? 1.801 -11.018 -13.945 1.00 91.25 133 ARG A C 1
ATOM 1008 O O . ARG A 1 133 ? 0.982 -11.768 -13.445 1.00 91.25 133 ARG A O 1
ATOM 1015 N N . ALA A 1 134 ? 3.070 -11.384 -14.126 1.00 90.00 134 ALA A N 1
ATOM 1016 C CA . ALA A 1 134 ? 3.584 -12.662 -13.634 1.00 90.00 134 ALA A CA 1
ATOM 1017 C C . ALA A 1 134 ? 3.784 -12.684 -12.104 1.00 90.00 134 ALA A C 1
ATOM 1019 O O . ALA A 1 134 ? 3.946 -13.761 -11.540 1.00 90.00 134 ALA A O 1
ATOM 1020 N N . TYR A 1 135 ? 3.781 -11.517 -11.448 1.00 92.19 135 TYR A N 1
ATOM 1021 C CA . TYR A 1 135 ? 4.082 -11.359 -10.017 1.00 92.19 135 TYR A CA 1
ATOM 1022 C C . TYR A 1 135 ? 2.895 -10.833 -9.205 1.00 92.19 135 TYR A C 1
ATOM 1024 O O . TYR A 1 135 ? 2.856 -11.002 -7.992 1.00 92.19 135 TYR A O 1
ATOM 1032 N N . GLN A 1 136 ? 1.925 -10.191 -9.855 1.00 92.06 136 GLN A N 1
ATOM 1033 C CA . GLN A 1 136 ? 0.725 -9.677 -9.205 1.00 92.06 136 GLN A CA 1
ATOM 1034 C C . GLN A 1 136 ? -0.477 -9.745 -10.142 1.00 92.06 136 GLN A C 1
ATOM 1036 O O . GLN A 1 136 ? -0.363 -9.460 -11.337 1.00 92.06 136 GLN A O 1
ATOM 1041 N N . GLU A 1 137 ? -1.639 -10.041 -9.570 1.00 93.25 137 GLU A N 1
ATOM 1042 C CA . GLU A 1 137 ? -2.921 -9.975 -10.264 1.00 93.25 137 GLU A CA 1
ATOM 1043 C C . GLU A 1 137 ? -3.661 -8.693 -9.866 1.00 93.25 137 GLU A C 1
ATOM 1045 O O . GLU A 1 137 ? -3.448 -8.142 -8.785 1.00 93.25 137 GLU A O 1
ATOM 1050 N N . PHE A 1 138 ? -4.526 -8.198 -10.748 1.00 93.38 138 PHE A N 1
ATOM 1051 C CA . PHE A 1 138 ? -5.289 -6.977 -10.502 1.00 93.38 138 PHE A CA 1
ATOM 1052 C C . PHE A 1 138 ? -6.765 -7.291 -10.295 1.00 93.38 138 PHE A C 1
ATOM 1054 O O . PHE A 1 138 ? -7.337 -8.152 -10.963 1.00 93.38 138 PHE A O 1
ATOM 1061 N N . THR A 1 139 ? -7.400 -6.530 -9.411 1.00 93.44 139 THR A N 1
ATOM 1062 C CA . THR A 1 139 ? -8.857 -6.466 -9.332 1.00 93.44 139 THR A CA 1
ATOM 1063 C C . THR A 1 139 ? -9.414 -5.609 -10.473 1.00 93.44 139 THR A C 1
ATOM 1065 O O . THR A 1 139 ? -8.686 -5.082 -11.321 1.00 93.44 139 THR A O 1
ATOM 1068 N N . THR A 1 140 ? -10.738 -5.455 -10.508 1.00 92.38 140 THR A N 1
ATOM 1069 C CA . THR A 1 140 ? -11.347 -4.440 -11.372 1.00 92.38 140 THR A CA 1
ATOM 1070 C C . THR A 1 140 ? -10.943 -3.049 -10.887 1.00 92.38 140 THR A C 1
ATOM 1072 O O . THR A 1 140 ? -10.939 -2.781 -9.688 1.00 92.38 140 THR A O 1
ATOM 1075 N N . GLN A 1 141 ? -10.625 -2.160 -11.827 1.00 91.06 141 GLN A N 1
ATOM 1076 C CA . GLN A 1 141 ? -10.338 -0.759 -11.529 1.00 91.06 141 GLN A CA 1
ATOM 1077 C C . GLN A 1 141 ? -11.513 -0.103 -10.787 1.00 91.06 141 GLN A C 1
ATOM 1079 O O . GLN A 1 141 ? -12.660 -0.202 -11.222 1.00 91.06 141 GLN A O 1
ATOM 1084 N N . PHE A 1 142 ? -11.228 0.592 -9.688 1.00 89.19 142 PHE A N 1
ATOM 1085 C CA . PHE A 1 142 ? -12.227 1.381 -8.957 1.00 89.19 142 PHE A CA 1
ATOM 1086 C C . PHE A 1 142 ? -12.125 2.886 -9.288 1.00 89.19 142 PHE A C 1
ATOM 1088 O O . PHE A 1 142 ? -13.071 3.628 -9.043 1.00 89.19 142 PHE A O 1
ATOM 1095 N N . ALA A 1 143 ? -10.999 3.346 -9.851 1.00 87.75 143 ALA A N 1
ATOM 1096 C CA . ALA A 1 143 ? -10.776 4.725 -10.281 1.00 87.75 143 ALA A CA 1
ATOM 1097 C C . ALA A 1 143 ? -10.137 4.750 -11.673 1.00 87.75 143 ALA A C 1
ATOM 1099 O O . ALA A 1 143 ? -9.243 3.959 -11.975 1.00 87.75 143 ALA A O 1
ATOM 1100 N N . LEU A 1 144 ? -10.613 5.665 -12.520 1.00 87.56 144 LEU A N 1
ATOM 1101 C CA . LEU A 1 144 ? -10.059 5.910 -13.846 1.00 87.56 144 LEU A CA 1
ATOM 1102 C C . LEU A 1 144 ? -9.142 7.125 -13.785 1.00 87.56 144 LEU A C 1
ATOM 1104 O O . LEU A 1 144 ? -9.604 8.253 -13.626 1.00 87.56 144 LEU A O 1
ATOM 1108 N N . GLU A 1 145 ? -7.848 6.883 -13.953 1.00 82.75 145 GLU A N 1
ATOM 1109 C CA . GLU A 1 145 ? -6.838 7.926 -14.045 1.00 82.75 145 GLU A CA 1
ATOM 1110 C C . GLU A 1 145 ? -6.046 7.747 -15.343 1.00 82.75 145 GLU A C 1
ATOM 1112 O O . GLU A 1 145 ? -5.608 6.648 -15.687 1.00 82.75 145 GLU A O 1
ATOM 1117 N N . SER A 1 146 ? -5.875 8.834 -16.092 1.00 77.19 146 SER A N 1
ATOM 1118 C CA . SER A 1 146 ? -5.024 8.863 -17.278 1.00 77.19 146 SER A CA 1
ATOM 1119 C C . SER A 1 146 ? -3.739 9.606 -16.948 1.00 77.19 146 SER A C 1
ATOM 1121 O O . SER A 1 146 ? -3.792 10.779 -16.566 1.00 77.19 146 SER A O 1
ATOM 1123 N N . ARG A 1 147 ? -2.588 8.965 -17.170 1.00 63.69 147 ARG A N 1
ATOM 1124 C CA . ARG A 1 147 ? -1.313 9.681 -17.226 1.00 63.69 147 ARG A CA 1
ATOM 1125 C C . ARG A 1 147 ? -1.380 10.634 -18.426 1.00 63.69 147 ARG A C 1
ATOM 1127 O O . ARG A 1 147 ? -1.476 10.159 -19.556 1.00 63.69 147 ARG A O 1
ATOM 1134 N N . LYS A 1 148 ? -1.436 11.940 -18.160 1.00 51.34 148 LYS A N 1
ATOM 1135 C CA . LYS A 1 148 ? -1.360 12.975 -19.201 1.00 51.34 148 LYS A CA 1
ATOM 1136 C C . LYS A 1 148 ? 0.013 12.986 -19.858 1.00 51.34 148 LYS A C 1
ATOM 1138 O O . LYS A 1 148 ? 0.998 12.688 -19.144 1.00 51.34 148 LYS A O 1
#

Organism: Halocaridina rubra (NCBI:txid373956)

InterPro domains:
  IPR019594 Ionotropic glutamate receptor, L-glutamate and glycine-binding domain [PF10613] (41-143)

pLDDT: mean 79.18, std 23.6, range [26.27, 97.75]